Protein AF-A0A4P7GXQ8-F1 (afdb_monomer_lite)

Secondary structure (DSSP, 8-state):
----GGG----TTS--PPTT-EEEE--GGG--TTS----HHHHHHHTSS-TT--SSSSHHHHHHHHHHHTTPPEEEETT-----------SS-GGGHHHHHHHHHHHHHHHSS-SSHHHHHHHHHTTSEEEETTTTEEEEPPP---

Structure (mmCIF, N/CA/C/O backbone):
data_AF-A0A4P7GXQ8-F1
#
_entry.id   AF-A0A4P7GXQ8-F1
#
loop_
_atom_site.group_PDB
_atom_site.id
_atom_site.type_symbol
_atom_site.label_atom_id
_atom_site.label_alt_id
_atom_site.label_comp_id
_atom_site.label_asym_id
_atom_site.label_entity_id
_atom_site.label_seq_id
_atom_site.pdbx_PDB_ins_code
_atom_site.Cartn_x
_atom_site.Cartn_y
_atom_site.Cartn_z
_atom_site.occupancy
_atom_site.B_iso_or_equiv
_atom_site.auth_seq_id
_atom_site.auth_comp_id
_atom_site.auth_asym_id
_atom_site.auth_atom_id
_atom_site.pdbx_PDB_model_num
ATOM 1 N N . MET A 1 1 ? 27.939 15.862 -20.850 1.00 43.22 1 MET A N 1
ATOM 2 C CA . MET A 1 1 ? 27.017 14.959 -20.129 1.00 43.22 1 MET A CA 1
ATOM 3 C C . MET A 1 1 ? 26.484 15.745 -18.936 1.00 43.22 1 MET A C 1
ATOM 5 O O . MET A 1 1 ? 27.225 15.975 -17.991 1.00 43.22 1 MET A O 1
ATOM 9 N N . GLY A 1 2 ? 25.319 16.375 -19.103 1.00 40.88 2 GLY A N 1
ATOM 10 C CA . GLY A 1 2 ? 24.868 17.509 -18.287 1.00 40.88 2 GLY A CA 1
ATOM 11 C C . GLY A 1 2 ? 24.194 17.108 -16.974 1.00 40.88 2 GLY A C 1
ATOM 12 O O . GLY A 1 2 ? 23.427 16.156 -16.918 1.00 40.88 2 GLY A O 1
ATOM 13 N N . SER A 1 3 ? 24.508 17.877 -15.936 1.00 51.41 3 SER A N 1
ATOM 14 C CA . SER A 1 3 ? 24.046 17.818 -14.548 1.00 51.41 3 SER A CA 1
ATOM 15 C C . SER A 1 3 ? 22.512 17.895 -14.374 1.00 51.41 3 SER A C 1
ATOM 17 O O . SER A 1 3 ? 21.994 18.961 -14.053 1.00 51.41 3 SER A O 1
ATOM 19 N N . SER A 1 4 ? 21.786 16.778 -14.497 1.00 47.41 4 SER A N 1
ATOM 20 C CA . SER A 1 4 ? 20.421 16.629 -13.937 1.00 47.41 4 SER A CA 1
ATOM 21 C C . SER A 1 4 ? 20.395 15.951 -12.556 1.00 47.41 4 SER A C 1
ATOM 23 O O . SER A 1 4 ? 19.379 15.980 -11.873 1.00 47.41 4 SER A O 1
ATOM 25 N N . TYR A 1 5 ? 21.526 15.416 -12.081 1.00 53.59 5 TYR A N 1
ATOM 26 C CA . TYR A 1 5 ? 21.635 14.722 -10.785 1.00 53.59 5 TYR A CA 1
ATOM 27 C C . TYR A 1 5 ? 21.514 15.627 -9.544 1.00 53.59 5 TYR A C 1
ATOM 29 O O . TYR A 1 5 ? 21.537 15.126 -8.425 1.00 53.59 5 TYR A O 1
ATOM 37 N N . ARG A 1 6 ? 21.398 16.954 -9.697 1.00 59.59 6 ARG A N 1
ATOM 38 C CA . ARG A 1 6 ? 21.482 17.902 -8.569 1.00 59.59 6 ARG A CA 1
ATOM 39 C C . ARG A 1 6 ? 20.256 17.952 -7.649 1.00 59.59 6 ARG A C 1
ATOM 41 O O . ARG A 1 6 ? 20.338 18.612 -6.620 1.00 59.59 6 ARG A O 1
ATOM 48 N N . HIS A 1 7 ? 19.162 17.265 -7.979 1.00 70.12 7 HIS A N 1
ATOM 49 C CA . HIS A 1 7 ? 17.905 17.358 -7.225 1.00 70.12 7 HIS A CA 1
ATOM 50 C C . HIS A 1 7 ? 17.177 16.009 -7.081 1.00 70.12 7 HIS A C 1
ATOM 52 O O . HIS A 1 7 ? 15.951 15.966 -7.148 1.00 70.12 7 HIS A O 1
ATOM 58 N N . ARG A 1 8 ? 17.909 14.894 -6.937 1.00 82.12 8 ARG A N 1
ATOM 59 C CA . ARG A 1 8 ? 17.306 13.603 -6.552 1.00 82.12 8 ARG A CA 1
ATOM 60 C C . ARG A 1 8 ? 17.313 13.493 -5.027 1.00 82.12 8 ARG A C 1
ATOM 62 O O . ARG A 1 8 ? 18.379 13.586 -4.427 1.00 82.12 8 ARG A O 1
ATOM 69 N N . ASP A 1 9 ? 16.141 13.280 -4.443 1.00 83.81 9 ASP A N 1
ATOM 70 C CA . ASP A 1 9 ? 15.950 12.952 -3.026 1.00 83.81 9 ASP A CA 1
ATOM 71 C C . ASP A 1 9 ? 15.018 11.729 -2.947 1.00 83.81 9 ASP A C 1
ATOM 73 O O . ASP A 1 9 ? 13.796 11.877 -2.851 1.00 83.81 9 ASP A O 1
ATOM 77 N N . PRO A 1 10 ? 15.549 10.511 -3.183 1.00 84.12 10 PRO A N 1
ATOM 78 C CA . PRO A 1 10 ? 14.733 9.307 -3.225 1.00 84.12 10 PRO A CA 1
ATOM 79 C C . PRO A 1 10 ? 14.134 9.016 -1.848 1.00 84.12 10 PRO A C 1
ATOM 81 O O . PRO A 1 10 ? 14.775 9.200 -0.816 1.00 84.12 10 PRO A O 1
ATOM 84 N N . HIS A 1 11 ? 12.904 8.501 -1.833 1.00 80.56 11 HIS A N 1
ATOM 85 C CA . HIS A 1 11 ? 12.235 8.156 -0.584 1.00 80.56 11 HIS A CA 1
ATOM 86 C C . HIS A 1 11 ? 13.067 7.121 0.204 1.00 80.56 11 HIS A C 1
ATOM 88 O O . HIS A 1 11 ? 13.345 6.048 -0.335 1.00 80.56 11 HIS A O 1
ATOM 94 N N . PRO A 1 12 ? 13.404 7.361 1.487 1.00 84.06 12 PRO A N 1
ATOM 95 C CA . PRO A 1 12 ? 14.390 6.556 2.220 1.00 84.06 12 PRO A CA 1
ATOM 96 C C . PRO A 1 12 ? 13.977 5.090 2.406 1.00 84.06 12 PRO A C 1
ATOM 98 O O . PRO A 1 12 ? 14.823 4.209 2.507 1.00 84.06 12 PRO A O 1
ATOM 101 N N . ALA A 1 13 ? 12.671 4.809 2.422 1.00 83.31 13 ALA A N 1
ATOM 102 C CA . ALA A 1 13 ? 12.143 3.445 2.495 1.00 83.31 13 ALA A CA 1
ATOM 103 C C . ALA A 1 13 ? 12.078 2.705 1.139 1.00 83.31 13 ALA A C 1
ATOM 105 O O . ALA A 1 13 ? 11.520 1.611 1.081 1.00 83.31 13 ALA A O 1
ATOM 106 N N . ARG A 1 14 ? 12.559 3.296 0.033 1.00 86.81 14 ARG A N 1
ATOM 107 C CA . ARG A 1 14 ? 12.451 2.724 -1.320 1.00 86.81 14 ARG A CA 1
ATOM 108 C C . ARG A 1 14 ? 13.830 2.439 -1.917 1.00 86.81 14 ARG A C 1
ATOM 110 O O . ARG A 1 14 ? 14.732 3.259 -1.764 1.00 86.81 14 ARG A O 1
ATOM 117 N N . PRO A 1 15 ? 14.008 1.309 -2.625 1.00 90.62 15 PRO A N 1
ATOM 118 C CA . PRO A 1 15 ? 15.229 1.069 -3.380 1.00 90.62 15 PRO A CA 1
ATOM 119 C C . PRO A 1 15 ? 15.462 2.153 -4.440 1.00 90.62 15 PRO A C 1
ATOM 121 O O . PRO A 1 15 ? 14.577 2.426 -5.248 1.00 90.62 15 PRO A O 1
ATOM 124 N N . ASP A 1 16 ? 16.679 2.699 -4.474 1.00 91.81 16 ASP A N 1
ATOM 125 C CA . ASP A 1 16 ? 17.184 3.561 -5.551 1.00 91.81 16 ASP A CA 1
ATOM 126 C C . ASP A 1 16 ? 18.308 2.840 -6.325 1.00 91.81 16 ASP A C 1
ATOM 128 O O . ASP A 1 16 ? 19.495 3.078 -6.078 1.00 91.81 16 ASP A O 1
ATOM 132 N N . PRO A 1 17 ? 17.978 1.862 -7.192 1.00 93.25 17 PRO A N 1
ATOM 133 C CA . PRO A 1 17 ? 18.990 1.107 -7.915 1.00 93.25 17 PRO A CA 1
ATOM 134 C C . PRO A 1 17 ? 19.718 1.973 -8.962 1.00 93.25 17 PRO A C 1
ATOM 136 O O . PRO A 1 17 ? 19.116 2.871 -9.556 1.00 93.25 17 PRO A O 1
ATOM 139 N N . PRO A 1 18 ? 20.999 1.682 -9.268 1.00 93.50 18 PRO A N 1
ATOM 140 C CA . PRO A 1 18 ? 21.747 2.403 -10.295 1.00 93.50 18 PRO A CA 1
ATOM 141 C C . PRO A 1 18 ? 21.048 2.405 -11.658 1.00 93.50 18 PRO A C 1
ATOM 143 O O . PRO A 1 18 ? 20.409 1.422 -12.046 1.00 93.50 18 PRO A O 1
ATOM 146 N N . ALA A 1 19 ? 21.226 3.485 -12.420 1.00 94.62 19 ALA A N 1
ATOM 147 C CA . ALA A 1 19 ? 20.649 3.630 -13.753 1.00 94.62 19 ALA A CA 1
ATOM 148 C C . ALA A 1 19 ? 20.928 2.412 -14.655 1.00 94.62 19 ALA A C 1
ATOM 150 O O . ALA A 1 19 ? 22.063 1.946 -14.756 1.00 94.62 19 ALA A O 1
ATOM 151 N N . GLY A 1 20 ? 19.882 1.902 -15.313 1.00 95.69 20 GLY A N 1
ATOM 152 C CA . GLY A 1 20 ? 19.969 0.737 -16.203 1.0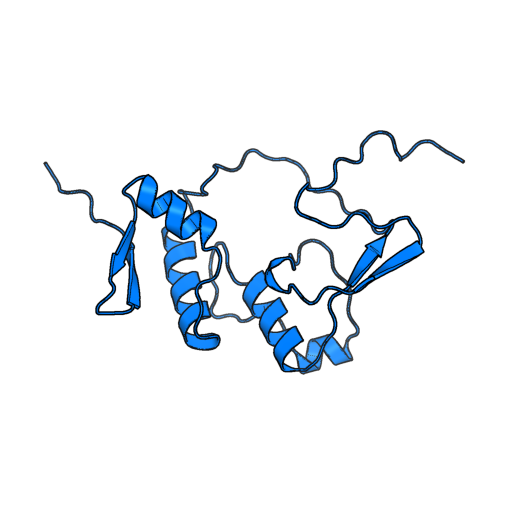0 95.69 20 GLY A CA 1
ATOM 153 C C . GLY A 1 20 ? 19.935 -0.624 -15.498 1.00 95.69 20 GLY A C 1
ATOM 154 O O . GLY A 1 20 ? 19.999 -1.654 -16.169 1.00 95.69 20 GLY A O 1
ATOM 155 N N . THR A 1 21 ? 19.805 -0.655 -14.168 1.00 96.50 21 THR A N 1
ATOM 156 C CA . THR A 1 21 ? 19.666 -1.897 -13.394 1.00 96.50 21 THR A CA 1
ATOM 157 C C . THR A 1 21 ? 18.225 -2.124 -12.934 1.00 96.50 21 THR A C 1
ATOM 159 O O . THR A 1 21 ? 17.407 -1.203 -12.913 1.00 96.50 21 THR A O 1
ATOM 162 N N . HIS A 1 22 ? 17.911 -3.372 -12.580 1.00 95.62 22 HIS A N 1
ATOM 163 C CA . HIS A 1 22 ? 16.627 -3.746 -11.995 1.00 95.62 22 HIS A CA 1
ATOM 164 C C . HIS A 1 22 ? 16.852 -4.556 -10.723 1.00 95.62 22 HIS A C 1
ATOM 166 O O . HIS A 1 22 ? 17.726 -5.422 -10.696 1.00 95.62 22 HIS A O 1
ATOM 172 N N . VAL A 1 23 ? 16.034 -4.305 -9.704 1.00 96.06 23 VAL A N 1
ATOM 173 C CA . VAL A 1 23 ? 16.033 -5.073 -8.454 1.00 96.06 23 VAL A CA 1
ATOM 174 C C . VAL A 1 23 ? 14.658 -5.695 -8.265 1.00 96.06 23 VAL A C 1
ATOM 176 O O . VAL A 1 23 ? 13.655 -4.980 -8.221 1.00 96.06 23 VAL A O 1
ATOM 179 N N . ASP A 1 24 ? 14.613 -7.023 -8.177 1.00 95.44 24 ASP A N 1
ATOM 180 C CA . ASP A 1 24 ? 13.390 -7.760 -7.863 1.00 95.44 24 ASP A CA 1
ATOM 181 C C . ASP A 1 24 ? 12.957 -7.464 -6.418 1.00 95.44 24 ASP A C 1
ATOM 183 O O . ASP A 1 24 ? 13.782 -7.395 -5.508 1.00 95.44 24 ASP A O 1
ATOM 187 N N . SER A 1 25 ? 11.651 -7.304 -6.208 1.00 94.56 25 SER A N 1
ATOM 188 C CA . SER A 1 25 ? 11.043 -7.161 -4.886 1.00 94.56 25 SER A CA 1
ATOM 189 C C . SER A 1 25 ? 9.946 -8.200 -4.706 1.00 94.56 25 SER A C 1
ATOM 191 O O . SER A 1 25 ? 9.123 -8.418 -5.597 1.00 94.56 25 SER A O 1
ATOM 193 N N . SER A 1 26 ? 9.916 -8.819 -3.532 1.00 91.88 26 SER A N 1
ATOM 194 C CA . SER A 1 26 ? 8.773 -9.602 -3.055 1.00 91.88 26 SER A CA 1
ATOM 195 C C . SER A 1 26 ? 7.843 -8.787 -2.157 1.00 91.88 26 SER A C 1
ATOM 197 O O . SER A 1 26 ? 6.791 -9.285 -1.766 1.00 91.88 26 SER A O 1
ATOM 199 N N . ASP A 1 27 ? 8.230 -7.559 -1.810 1.00 93.50 27 ASP A N 1
ATOM 200 C CA . ASP A 1 27 ? 7.447 -6.681 -0.953 1.00 93.50 27 ASP A CA 1
ATOM 201 C C . ASP A 1 27 ? 6.504 -5.821 -1.800 1.00 93.50 27 ASP A C 1
ATOM 203 O O . ASP A 1 27 ? 6.874 -4.765 -2.323 1.00 93.50 27 ASP A O 1
ATOM 207 N N . PHE A 1 28 ? 5.282 -6.323 -1.969 1.00 94.31 28 PHE A N 1
ATOM 208 C CA . PHE A 1 28 ? 4.216 -5.644 -2.701 1.00 94.31 28 PHE A CA 1
ATOM 209 C C . PHE A 1 28 ? 3.585 -4.492 -1.908 1.00 94.31 28 PHE A C 1
ATOM 211 O O . PHE A 1 28 ? 2.897 -3.673 -2.516 1.00 94.31 28 PHE A O 1
ATOM 218 N N . ASP A 1 29 ? 3.853 -4.365 -0.601 1.00 92.12 29 ASP A N 1
ATOM 219 C CA . ASP A 1 29 ? 3.392 -3.210 0.182 1.00 92.12 29 ASP A CA 1
ATOM 220 C C . ASP A 1 29 ? 4.120 -1.923 -0.227 1.00 92.12 29 ASP A C 1
ATOM 222 O O . ASP A 1 29 ? 3.616 -0.817 -0.020 1.00 92.12 29 ASP A O 1
ATOM 226 N N . LEU A 1 30 ? 5.279 -2.057 -0.879 1.00 91.12 30 LEU A N 1
ATOM 227 C CA . LEU A 1 30 ? 6.039 -0.936 -1.418 1.00 91.12 30 LEU A CA 1
ATOM 228 C C . LEU A 1 30 ? 5.586 -0.499 -2.821 1.00 91.12 30 LEU A C 1
ATOM 230 O O . LEU A 1 30 ? 6.175 0.416 -3.389 1.00 91.12 30 LEU A O 1
ATOM 234 N N . PHE A 1 31 ? 4.566 -1.098 -3.432 1.00 93.75 31 PHE A N 1
ATOM 235 C CA . PHE A 1 31 ? 4.066 -0.594 -4.714 1.00 93.75 31 PHE A CA 1
ATOM 236 C C . PHE A 1 31 ? 3.197 0.655 -4.511 1.00 93.75 31 PHE A C 1
ATOM 238 O O . PHE A 1 31 ? 2.204 0.589 -3.792 1.00 93.75 31 PHE A O 1
ATOM 245 N N . TRP A 1 32 ? 3.539 1.756 -5.194 1.00 89.25 32 TRP A N 1
ATOM 246 C CA . TRP A 1 32 ? 2.717 2.970 -5.323 1.00 89.25 32 TRP A CA 1
ATOM 247 C C . TRP A 1 32 ? 2.551 3.308 -6.807 1.00 89.25 32 TRP A C 1
ATOM 249 O O . TRP A 1 32 ? 3.533 3.321 -7.552 1.00 89.25 32 TRP A O 1
ATOM 259 N N . SER A 1 33 ? 1.323 3.571 -7.246 1.00 89.25 33 SER A N 1
ATOM 260 C CA . SER A 1 33 ? 0.945 3.628 -8.666 1.00 89.25 33 SER A CA 1
ATOM 261 C C . SER A 1 33 ? 1.294 4.935 -9.372 1.00 89.25 33 SER A C 1
ATOM 263 O O . SER A 1 33 ? 1.024 5.094 -10.561 1.00 89.25 33 SER A O 1
ATOM 265 N N . LEU A 1 34 ? 1.930 5.863 -8.663 1.00 86.75 34 LEU A N 1
ATOM 266 C CA . LEU A 1 34 ? 2.240 7.195 -9.162 1.00 86.75 34 LEU A CA 1
ATOM 267 C C . LEU A 1 34 ? 3.099 7.191 -10.443 1.00 86.75 34 LEU A C 1
ATOM 269 O O . LEU A 1 34 ? 2.919 8.037 -11.315 1.00 86.75 34 LEU A O 1
ATOM 273 N N . SER A 1 35 ? 4.008 6.220 -10.579 1.00 90.19 35 SER A N 1
ATOM 274 C CA . SER A 1 35 ? 4.730 5.943 -11.824 1.00 90.19 35 SER A CA 1
ATOM 275 C C . SER A 1 35 ? 5.114 4.466 -11.888 1.00 90.19 35 SER A C 1
ATOM 277 O O . SER A 1 35 ? 5.929 3.987 -11.101 1.00 90.19 35 SER A O 1
ATOM 279 N N . PHE A 1 36 ? 4.510 3.722 -12.815 1.00 95.25 36 PHE A N 1
ATOM 280 C CA . PHE A 1 36 ? 4.792 2.304 -13.031 1.00 95.25 36 PHE A CA 1
ATOM 281 C C . PHE A 1 36 ? 4.531 1.904 -14.485 1.00 95.25 36 PHE A C 1
ATOM 283 O O . PHE A 1 36 ? 3.817 2.584 -15.222 1.00 95.25 36 PHE A O 1
ATOM 290 N N . ALA A 1 37 ? 5.098 0.771 -14.896 1.00 95.50 37 ALA A N 1
ATOM 291 C CA . ALA A 1 37 ? 4.901 0.213 -16.226 1.00 95.50 37 ALA A CA 1
ATOM 292 C C . ALA A 1 37 ? 4.631 -1.292 -16.156 1.00 95.50 37 ALA A C 1
ATOM 294 O O . ALA A 1 37 ? 5.210 -2.019 -15.349 1.00 95.50 37 ALA A O 1
ATOM 295 N N . LEU A 1 38 ? 3.759 -1.765 -17.043 1.00 97.12 38 LEU A N 1
ATOM 296 C CA . LEU A 1 38 ? 3.450 -3.175 -17.245 1.00 97.12 38 LEU A CA 1
ATOM 297 C C . LEU A 1 38 ? 2.957 -3.409 -18.673 1.00 97.12 38 LEU A C 1
ATOM 299 O O . LEU A 1 38 ? 2.585 -2.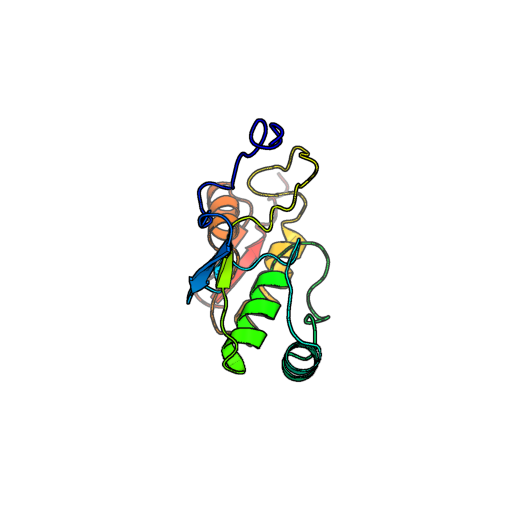476 -19.382 1.00 97.12 38 LEU A O 1
ATOM 303 N N . THR A 1 39 ? 2.928 -4.670 -19.098 1.00 97.81 39 THR A N 1
ATOM 304 C CA . THR A 1 39 ? 2.352 -5.026 -20.397 1.00 97.81 39 THR A CA 1
ATOM 305 C C . THR A 1 39 ? 0.825 -4.933 -20.355 1.00 97.81 39 THR A C 1
ATOM 307 O O . THR A 1 39 ? 0.193 -5.154 -19.317 1.00 97.81 39 THR A O 1
ATOM 310 N N . ALA A 1 40 ? 0.212 -4.687 -21.516 1.00 98.19 40 ALA A N 1
ATOM 311 C CA . ALA A 1 40 ? -1.244 -4.704 -21.655 1.00 98.19 40 ALA A CA 1
ATOM 312 C C . ALA A 1 40 ? -1.857 -6.067 -21.278 1.00 98.19 40 ALA A C 1
ATOM 314 O O . ALA A 1 40 ? -2.992 -6.132 -20.810 1.00 98.19 40 ALA A O 1
ATOM 315 N N . ASP A 1 41 ? -1.116 -7.162 -21.473 1.00 98.25 41 ASP A N 1
ATOM 316 C CA . ASP A 1 41 ? -1.554 -8.495 -21.058 1.00 98.25 41 ASP A CA 1
ATOM 317 C C . ASP A 1 41 ? -1.590 -8.649 -19.537 1.00 98.25 41 ASP A C 1
ATOM 319 O O . ASP A 1 41 ? -2.618 -9.044 -18.987 1.00 98.25 41 ASP A O 1
ATOM 323 N N . THR A 1 42 ? -0.524 -8.235 -18.846 1.00 98.12 42 THR A N 1
ATOM 324 C CA . THR A 1 42 ? -0.492 -8.231 -17.380 1.00 98.12 42 THR A CA 1
ATOM 325 C C . THR A 1 42 ? -1.610 -7.355 -16.816 1.00 98.12 42 THR A C 1
ATOM 327 O O . THR A 1 42 ? -2.313 -7.791 -15.909 1.00 98.12 42 THR A O 1
ATOM 330 N N . TRP A 1 43 ? -1.856 -6.169 -17.389 1.00 98.25 43 TRP A N 1
ATOM 331 C CA . TRP A 1 43 ? -2.969 -5.305 -16.973 1.00 98.25 43 TRP A CA 1
ATOM 332 C C . TRP A 1 43 ? -4.330 -6.006 -17.079 1.00 98.25 43 TRP A C 1
ATOM 334 O O . TRP A 1 43 ? -5.111 -5.996 -16.123 1.00 98.25 43 TRP A O 1
ATOM 344 N N . ARG A 1 44 ? -4.606 -6.661 -18.217 1.00 98.31 44 ARG A N 1
ATOM 345 C CA . ARG A 1 44 ? -5.852 -7.415 -18.432 1.00 98.31 44 ARG A CA 1
ATOM 346 C C . ARG A 1 44 ? -6.001 -8.573 -17.446 1.00 98.31 44 ARG A C 1
ATOM 348 O O . ARG A 1 44 ? -7.096 -8.776 -16.934 1.00 98.31 44 ARG A O 1
ATOM 355 N N . ARG A 1 45 ? -4.916 -9.294 -17.147 1.00 98.31 45 ARG A N 1
ATOM 356 C CA . ARG A 1 45 ? -4.917 -10.405 -16.178 1.00 98.31 45 ARG A CA 1
ATOM 357 C C . ARG A 1 45 ? -5.126 -9.936 -14.737 1.00 98.31 45 ARG A C 1
ATOM 359 O O . ARG A 1 45 ? -5.803 -10.624 -13.982 1.00 98.31 45 ARG A O 1
ATOM 366 N N . ILE A 1 46 ? -4.584 -8.774 -14.364 1.00 98.25 46 ILE A N 1
ATOM 367 C CA . ILE A 1 46 ? -4.853 -8.145 -13.059 1.00 98.25 46 ILE A CA 1
ATOM 368 C C . ILE A 1 46 ? -6.312 -7.669 -12.994 1.00 98.25 46 ILE A C 1
ATOM 370 O O . ILE A 1 46 ? -6.957 -7.749 -11.949 1.00 98.25 46 ILE A O 1
ATOM 374 N N . GLY A 1 47 ? -6.849 -7.156 -14.102 1.00 98.00 47 GLY A N 1
ATOM 375 C CA . GLY A 1 47 ? -8.187 -6.572 -14.152 1.00 98.00 47 GLY A CA 1
ATOM 376 C C . GLY A 1 47 ? -8.250 -5.198 -13.480 1.00 98.00 47 GLY A C 1
ATOM 377 O O . GLY A 1 47 ? -9.195 -4.930 -12.739 1.00 98.00 47 GLY A O 1
ATOM 378 N N . GLY A 1 48 ? -7.217 -4.369 -13.675 1.00 97.44 48 GLY A N 1
ATOM 379 C CA . GLY A 1 48 ? -7.151 -2.972 -13.215 1.00 97.44 48 GLY A CA 1
ATOM 380 C C . GLY A 1 48 ? -7.200 -2.768 -11.695 1.00 97.44 48 GLY A C 1
ATOM 381 O O . GLY A 1 48 ? -6.998 -3.703 -10.920 1.00 97.44 48 GLY A O 1
ATOM 382 N N . PHE A 1 49 ? -7.482 -1.542 -11.254 1.00 98.00 49 PHE A N 1
ATOM 383 C CA . PHE A 1 49 ? -7.703 -1.217 -9.838 1.00 98.00 49 PHE A CA 1
ATOM 384 C C . PHE A 1 49 ? -9.077 -1.696 -9.357 1.00 98.00 49 PHE A C 1
ATOM 386 O O . PHE A 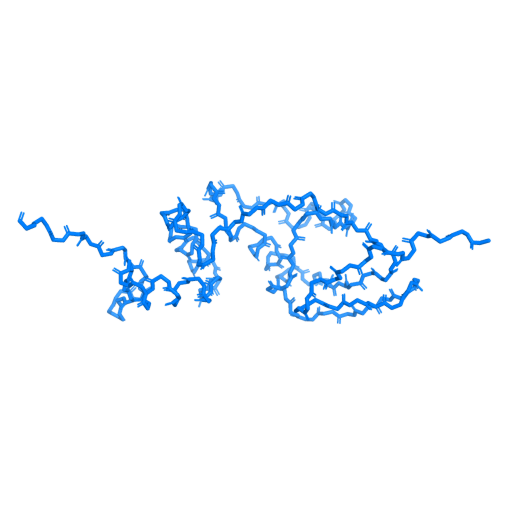1 49 ? -10.037 -1.777 -10.127 1.00 98.00 49 PHE A O 1
ATOM 393 N N . CYS A 1 50 ? -9.191 -2.032 -8.071 1.00 97.88 50 CYS A N 1
ATOM 394 C CA . CYS A 1 50 ? -10.480 -2.389 -7.490 1.00 97.88 50 CYS A CA 1
ATOM 395 C C . CYS A 1 50 ? -11.331 -1.133 -7.253 1.00 97.88 50 CYS A C 1
ATOM 397 O O . CYS A 1 50 ? -10.977 -0.263 -6.469 1.00 97.88 50 CYS A O 1
ATOM 399 N N . THR A 1 51 ? -12.515 -1.072 -7.860 1.00 97.31 51 THR A N 1
ATOM 400 C CA . THR A 1 51 ? -13.429 0.085 -7.773 1.00 97.31 51 THR A CA 1
ATOM 401 C C . THR A 1 51 ? -14.191 0.199 -6.445 1.00 97.31 51 THR A C 1
ATOM 403 O O . THR A 1 51 ? -15.051 1.065 -6.288 1.00 97.31 51 THR A O 1
ATOM 406 N N . ARG A 1 52 ? -13.919 -0.696 -5.484 1.00 97.81 52 ARG A N 1
ATOM 407 C CA . ARG A 1 52 ? -14.507 -0.648 -4.134 1.00 97.81 52 ARG A CA 1
ATOM 408 C C . ARG A 1 52 ? -13.794 0.342 -3.215 1.00 97.81 52 ARG A C 1
ATOM 410 O O . ARG A 1 5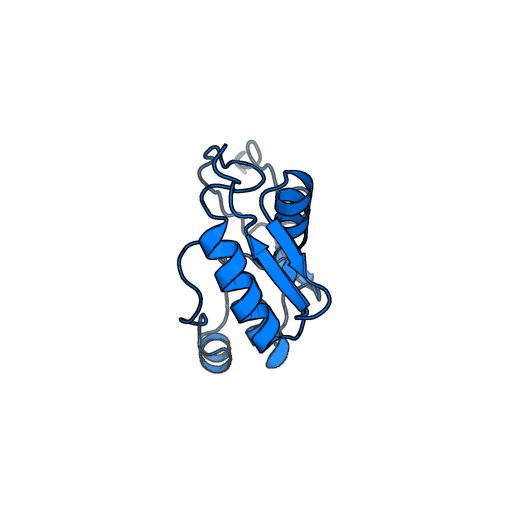2 ? -14.392 0.734 -2.219 1.00 97.81 52 ARG A O 1
ATOM 417 N N . TYR A 1 53 ? -12.557 0.706 -3.539 1.00 98.00 53 TYR A N 1
ATOM 418 C CA . TYR A 1 53 ? -11.805 1.735 -2.832 1.00 98.00 53 TYR A CA 1
ATOM 419 C C . TYR A 1 53 ? -12.305 3.102 -3.286 1.00 98.00 53 TYR A C 1
ATOM 421 O O . TYR A 1 53 ? -12.536 3.324 -4.477 1.00 98.00 53 TYR A O 1
ATOM 429 N N . ARG A 1 54 ? -12.537 3.995 -2.329 1.00 97.38 54 ARG A N 1
ATOM 430 C CA . ARG A 1 54 ? -13.009 5.360 -2.576 1.00 97.38 54 ARG A CA 1
ATOM 431 C C . ARG A 1 54 ? -12.231 6.320 -1.693 1.00 97.38 54 ARG A C 1
ATOM 433 O O . ARG A 1 54 ? -11.822 5.936 -0.602 1.00 97.38 54 ARG A O 1
ATOM 440 N N . GLY A 1 55 ? -12.069 7.551 -2.166 1.00 95.56 55 GLY A N 1
ATOM 441 C CA . GLY A 1 55 ? -11.273 8.540 -1.454 1.00 95.56 55 GLY A CA 1
ATOM 442 C C . GLY A 1 55 ? -9.811 8.110 -1.396 1.00 95.56 55 GLY A C 1
ATOM 443 O O . GLY A 1 55 ? -9.257 7.707 -2.417 1.00 95.56 55 GLY A O 1
ATOM 444 N N . TYR A 1 56 ? -9.209 8.195 -0.216 1.00 95.19 56 TYR A N 1
ATOM 445 C CA . TYR A 1 56 ? -7.769 8.037 -0.042 1.00 95.19 56 TYR A CA 1
ATOM 446 C C . TYR A 1 56 ? -7.365 6.696 0.601 1.00 95.19 56 TYR A C 1
ATOM 448 O O . TYR A 1 56 ? -7.881 6.306 1.652 1.00 95.19 56 TYR A O 1
ATOM 456 N N . GLY A 1 57 ? -6.388 6.018 -0.009 1.00 95.25 57 GLY A N 1
ATOM 457 C CA . GLY A 1 57 ? -5.604 4.942 0.599 1.00 95.25 57 GLY A CA 1
ATOM 458 C C . GLY A 1 57 ? -6.080 3.510 0.319 1.00 95.25 57 GLY A C 1
ATOM 459 O O . GLY A 1 57 ? -7.269 3.191 0.324 1.00 95.25 57 GLY A O 1
ATOM 460 N N . GLY A 1 58 ? -5.109 2.603 0.176 1.00 96.06 58 GLY A N 1
ATOM 461 C CA . GLY A 1 58 ? -5.291 1.148 0.095 1.00 96.06 58 GLY A CA 1
ATOM 462 C C . GLY A 1 58 ? -5.538 0.576 -1.307 1.00 96.06 58 GLY A C 1
ATOM 463 O O . GLY A 1 58 ? -5.363 -0.629 -1.500 1.00 96.06 58 GLY A O 1
ATOM 464 N N . GLU A 1 59 ? -5.899 1.401 -2.286 1.00 97.62 59 GLU A N 1
ATOM 465 C CA . GLU A 1 59 ? -6.150 1.009 -3.675 1.00 97.62 59 GLU A CA 1
ATOM 466 C C . GLU A 1 59 ? -4.888 0.508 -4.387 1.00 97.62 59 GLU A C 1
ATOM 468 O O . GLU A 1 59 ? -4.934 -0.505 -5.092 1.00 97.62 59 GLU A O 1
ATOM 473 N N . ASP A 1 60 ? -3.753 1.164 -4.144 1.00 97.06 60 ASP A N 1
ATOM 474 C CA . ASP A 1 60 ? -2.454 0.787 -4.701 1.00 97.06 60 ASP A CA 1
ATOM 475 C C . ASP A 1 60 ? -1.976 -0.550 -4.141 1.00 97.06 60 ASP A C 1
ATOM 477 O O . ASP A 1 60 ? -1.585 -1.448 -4.891 1.00 97.06 60 ASP A O 1
ATOM 481 N N . THR A 1 61 ? -2.081 -0.722 -2.821 1.00 96.88 61 THR A N 1
ATOM 482 C CA . THR A 1 61 ? -1.739 -1.981 -2.156 1.00 96.88 61 THR A CA 1
ATOM 483 C C . THR A 1 61 ? -2.634 -3.117 -2.660 1.00 96.88 61 THR A C 1
ATOM 485 O O . THR A 1 61 ? -2.142 -4.219 -2.898 1.00 96.88 61 THR A O 1
ATOM 488 N N . ASP A 1 62 ? -3.937 -2.880 -2.881 1.00 98.12 62 ASP A N 1
ATOM 489 C CA . ASP A 1 62 ? -4.825 -3.899 -3.464 1.00 98.12 62 ASP A CA 1
ATOM 490 C C . ASP A 1 62 ? -4.390 -4.280 -4.876 1.00 98.12 62 ASP A C 1
ATOM 492 O O . ASP A 1 62 ? -4.316 -5.466 -5.194 1.00 98.12 62 ASP A O 1
ATOM 496 N N . PHE A 1 63 ? -4.066 -3.295 -5.717 1.00 98.44 63 PHE A N 1
ATOM 497 C CA . PHE A 1 63 ? -3.569 -3.548 -7.066 1.00 98.44 63 PHE A CA 1
ATOM 498 C C . PHE A 1 63 ? -2.294 -4.400 -7.050 1.00 98.44 63 PHE A C 1
ATOM 500 O O . PHE A 1 63 ? -2.194 -5.378 -7.798 1.00 98.44 63 PHE A O 1
ATOM 507 N N . ALA A 1 64 ? -1.359 -4.088 -6.153 1.00 97.56 64 ALA A N 1
ATOM 508 C CA . ALA A 1 64 ? -0.130 -4.847 -5.962 1.00 97.56 64 ALA A CA 1
ATOM 509 C C . ALA A 1 64 ? -0.412 -6.300 -5.545 1.00 97.56 64 ALA A C 1
ATOM 511 O O . ALA A 1 64 ? 0.148 -7.236 -6.115 1.00 97.56 64 ALA A O 1
ATOM 512 N N . TYR A 1 65 ? -1.350 -6.507 -4.620 1.00 97.75 65 TYR A N 1
ATOM 513 C CA . TYR A 1 65 ? -1.753 -7.838 -4.166 1.00 97.75 65 TYR A CA 1
ATOM 514 C C . TYR A 1 65 ? -2.477 -8.640 -5.252 1.00 97.75 65 TYR A C 1
ATOM 516 O O . TYR A 1 65 ? -2.225 -9.835 -5.413 1.00 97.75 65 TYR A O 1
ATOM 524 N N . LYS A 1 66 ? -3.313 -7.990 -6.071 1.00 98.25 66 LYS A N 1
ATOM 525 C CA . LYS A 1 66 ? -3.892 -8.617 -7.270 1.00 98.25 66 LYS A CA 1
ATOM 526 C C . LYS A 1 66 ? -2.804 -9.054 -8.252 1.00 98.25 66 LYS A C 1
ATOM 528 O O . LYS A 1 66 ? -2.904 -10.140 -8.818 1.00 98.25 66 LYS A O 1
ATOM 533 N N . ALA A 1 67 ? -1.770 -8.234 -8.447 1.00 97.94 67 ALA A N 1
ATOM 534 C CA . ALA A 1 67 ? -0.632 -8.577 -9.295 1.00 97.94 67 ALA A CA 1
ATOM 535 C C . ALA A 1 67 ? 0.144 -9.784 -8.739 1.00 97.94 67 ALA A C 1
ATOM 537 O O . ALA A 1 67 ? 0.410 -10.733 -9.480 1.00 97.94 67 ALA A O 1
ATOM 538 N N . ALA A 1 68 ? 0.427 -9.797 -7.436 1.00 97.06 68 ALA A N 1
ATOM 539 C CA . ALA A 1 68 ? 1.073 -10.921 -6.762 1.00 97.06 68 ALA A CA 1
ATOM 540 C C . ALA A 1 68 ? 0.260 -12.221 -6.898 1.00 97.06 68 ALA A C 1
ATOM 542 O O . ALA A 1 68 ? 0.814 -13.267 -7.234 1.00 97.06 68 ALA A O 1
ATOM 543 N N . ALA A 1 69 ? -1.065 -12.152 -6.727 1.00 97.25 69 ALA A N 1
ATOM 544 C CA . ALA A 1 69 ? -1.963 -13.306 -6.797 1.00 97.25 69 ALA A CA 1
ATOM 545 C C . ALA A 1 69 ? -1.984 -14.001 -8.173 1.00 97.25 69 ALA A C 1
ATOM 547 O O . ALA A 1 69 ? -2.270 -15.194 -8.250 1.00 97.25 69 ALA A O 1
ATOM 548 N N . ILE A 1 70 ? -1.659 -13.286 -9.257 1.00 97.31 70 ILE A N 1
ATOM 549 C CA . ILE A 1 70 ? -1.531 -13.870 -10.606 1.00 97.31 70 ILE A CA 1
ATOM 550 C C . ILE A 1 70 ? -0.085 -14.247 -10.974 1.00 97.31 70 ILE A C 1
ATOM 552 O O . ILE A 1 70 ? 0.187 -14.582 -12.133 1.00 97.31 70 ILE A O 1
ATOM 556 N N . GLY A 1 71 ? 0.844 -14.158 -10.016 1.00 96.62 71 GLY A N 1
ATOM 557 C CA . GLY A 1 71 ? 2.263 -14.466 -10.190 1.00 96.62 71 GLY A CA 1
ATOM 558 C C . GLY A 1 71 ? 3.069 -13.382 -10.911 1.00 96.62 71 GLY A C 1
ATOM 559 O O . GLY A 1 71 ? 4.118 -13.688 -11.482 1.00 96.62 71 GLY A O 1
ATOM 560 N N . ALA A 1 72 ? 2.595 -12.131 -10.941 1.00 96.88 72 ALA A N 1
ATOM 561 C CA . ALA A 1 72 ? 3.395 -11.029 -11.471 1.00 96.88 72 ALA A CA 1
ATOM 562 C C . ALA A 1 72 ? 4.603 -10.750 -10.561 1.00 96.88 72 ALA A C 1
ATOM 564 O O . ALA A 1 72 ? 4.568 -11.009 -9.361 1.00 96.88 72 ALA A O 1
ATOM 565 N N . ARG A 1 73 ? 5.677 -10.202 -11.137 1.00 95.50 73 ARG A N 1
ATOM 566 C CA . ARG A 1 73 ? 6.881 -9.794 -10.400 1.00 95.50 73 ARG A CA 1
ATOM 567 C C . ARG A 1 73 ? 6.903 -8.282 -10.228 1.00 95.50 73 ARG A C 1
ATOM 569 O O . ARG A 1 73 ? 6.635 -7.564 -11.192 1.00 95.50 73 ARG A O 1
ATOM 576 N N . LEU A 1 74 ? 7.281 -7.817 -9.042 1.00 96.44 74 LEU A N 1
ATOM 577 C CA . LEU A 1 74 ? 7.568 -6.411 -8.779 1.00 96.44 74 LEU A CA 1
ATOM 578 C C . LEU A 1 74 ? 9.068 -6.157 -8.950 1.00 96.44 74 LEU A C 1
ATOM 580 O O . LEU A 1 74 ? 9.889 -6.934 -8.464 1.00 96.44 74 LEU A O 1
ATOM 584 N N . ARG A 1 75 ? 9.427 -5.077 -9.651 1.00 95.69 75 ARG A N 1
ATOM 585 C CA . ARG A 1 75 ? 10.821 -4.674 -9.866 1.00 95.69 75 ARG A CA 1
ATOM 586 C C . ARG A 1 75 ? 10.982 -3.169 -9.749 1.00 95.69 75 ARG A C 1
ATOM 588 O O . ARG A 1 75 ? 10.181 -2.427 -10.310 1.00 95.69 75 ARG A O 1
ATOM 595 N N . TRP A 1 76 ? 12.058 -2.747 -9.101 1.00 95.31 76 TRP A N 1
ATOM 596 C CA . TRP A 1 76 ? 12.529 -1.365 -9.097 1.00 95.31 76 TRP A CA 1
ATOM 597 C C . TRP A 1 76 ? 13.426 -1.144 -10.311 1.00 95.31 76 TRP A C 1
ATOM 599 O O . TRP A 1 76 ? 14.333 -1.944 -10.542 1.00 95.31 76 TRP A O 1
ATOM 609 N N . ALA A 1 77 ? 13.165 -0.096 -11.091 1.00 94.94 77 ALA A N 1
ATOM 610 C CA . ALA A 1 77 ? 13.934 0.244 -12.286 1.00 94.94 77 ALA A CA 1
ATOM 611 C C . ALA A 1 77 ? 14.827 1.459 -12.010 1.00 94.94 77 ALA A C 1
ATOM 613 O O . ALA A 1 77 ? 14.336 2.546 -11.713 1.00 94.94 77 ALA A O 1
ATOM 614 N N . GLY A 1 78 ? 16.141 1.274 -12.110 1.00 94.50 78 GLY A N 1
ATOM 615 C CA . GLY A 1 78 ? 17.104 2.333 -11.835 1.00 94.50 78 GLY A CA 1
ATOM 616 C C . GLY A 1 78 ? 17.179 3.353 -12.962 1.00 94.50 78 GLY A C 1
ATOM 617 O O . GLY A 1 78 ? 17.253 2.987 -14.139 1.00 94.50 78 GLY A O 1
ATOM 618 N N . GLY A 1 79 ? 17.209 4.638 -12.606 1.00 90.69 79 GLY A N 1
ATOM 619 C CA . GLY A 1 79 ? 17.232 5.754 -13.561 1.00 90.69 79 GLY A CA 1
ATOM 620 C C . GLY A 1 79 ? 15.884 6.051 -14.233 1.00 90.69 79 GLY A C 1
ATOM 621 O O . GLY A 1 79 ? 15.829 6.897 -15.121 1.00 90.69 79 GLY A O 1
ATOM 622 N N . ALA A 1 80 ? 14.804 5.381 -13.818 1.00 90.44 80 ALA A N 1
ATOM 623 C CA . ALA A 1 80 ? 13.431 5.689 -14.219 1.00 90.44 80 ALA A CA 1
ATOM 624 C C . ALA A 1 80 ? 12.802 6.706 -13.247 1.00 90.44 80 ALA A C 1
ATOM 626 O O . ALA A 1 80 ? 11.787 6.433 -12.607 1.00 90.44 80 ALA A O 1
ATOM 627 N N . ASP A 1 81 ? 13.453 7.860 -13.097 1.00 88.31 81 ASP A N 1
ATOM 628 C CA . ASP A 1 81 ? 13.061 8.875 -12.120 1.00 88.31 81 ASP A CA 1
ATOM 629 C C . ASP A 1 81 ? 11.699 9.498 -12.455 1.00 88.31 81 ASP A C 1
ATOM 631 O O . ASP A 1 81 ? 11.456 9.943 -13.579 1.00 88.31 81 ASP A O 1
ATOM 635 N N . ALA A 1 82 ? 10.831 9.581 -11.448 1.00 87.25 82 ALA A N 1
ATOM 636 C CA . ALA A 1 82 ? 9.582 10.328 -11.492 1.00 87.25 82 ALA A CA 1
ATOM 637 C C . ALA A 1 82 ? 9.552 11.317 -10.324 1.00 87.25 82 ALA A C 1
ATOM 639 O O . ALA A 1 82 ? 9.806 10.950 -9.177 1.00 87.25 82 ALA A O 1
ATOM 640 N N . TYR A 1 83 ? 9.250 12.578 -10.623 1.00 85.50 83 TYR A N 1
ATOM 641 C CA . TYR A 1 83 ? 9.191 13.642 -9.627 1.00 85.50 83 TYR A CA 1
ATOM 642 C C . TYR A 1 83 ? 7.746 13.881 -9.204 1.00 85.50 83 TYR A C 1
ATOM 644 O O . TYR A 1 83 ? 6.872 14.064 -10.051 1.00 85.50 83 TYR A O 1
ATOM 652 N N . HIS A 1 84 ? 7.510 13.954 -7.895 1.00 81.38 84 HIS A N 1
ATOM 653 C CA . HIS A 1 84 ? 6.268 14.497 -7.358 1.00 81.38 84 HIS A CA 1
ATOM 654 C C . HIS A 1 84 ? 6.446 15.943 -6.958 1.00 81.38 84 HIS A C 1
ATOM 656 O O . HIS A 1 84 ? 7.432 16.313 -6.322 1.00 81.38 84 HIS A O 1
ATOM 662 N N . GLN A 1 85 ? 5.448 16.755 -7.296 1.00 84.12 85 GLN A N 1
ATOM 663 C CA . GLN A 1 85 ? 5.343 18.083 -6.728 1.00 84.12 85 GLN A CA 1
ATOM 664 C C . GLN A 1 85 ? 5.088 17.939 -5.227 1.00 84.12 85 GLN A C 1
ATOM 666 O O . GLN A 1 85 ? 4.016 17.495 -4.804 1.00 84.12 85 GLN A O 1
ATOM 671 N N . HIS A 1 86 ? 6.090 18.306 -4.431 1.00 79.44 86 HIS A N 1
ATOM 672 C CA . HIS A 1 86 ? 5.965 18.312 -2.984 1.00 79.44 86 HIS A CA 1
ATOM 673 C C . HIS A 1 86 ? 4.821 19.237 -2.558 1.00 79.44 86 HIS A C 1
ATOM 675 O O . HIS A 1 86 ? 4.695 20.367 -3.035 1.00 79.44 86 HIS A O 1
ATOM 681 N N . HIS A 1 87 ? 4.005 18.744 -1.640 1.00 79.69 87 HIS A N 1
ATOM 682 C CA . HIS A 1 87 ? 3.009 19.504 -0.910 1.00 79.69 87 HIS A CA 1
ATOM 683 C C . HIS A 1 87 ? 2.962 18.950 0.521 1.00 79.69 87 HIS A C 1
ATOM 685 O O . HIS A 1 87 ? 3.191 17.751 0.703 1.00 79.69 87 HIS A O 1
ATOM 691 N N . PRO A 1 88 ? 2.708 19.789 1.539 1.00 80.00 88 PRO A N 1
ATOM 692 C CA . PRO A 1 88 ? 2.576 19.312 2.908 1.00 80.00 88 PRO A CA 1
ATOM 693 C C . PRO A 1 88 ? 1.376 18.372 3.013 1.00 80.00 88 PRO A C 1
ATOM 695 O O . PRO A 1 88 ? 0.273 18.738 2.611 1.00 80.00 88 PRO A O 1
ATOM 698 N N . VAL A 1 89 ? 1.597 17.187 3.571 1.00 79.38 89 VAL A N 1
ATOM 699 C CA . VAL A 1 89 ? 0.540 16.246 3.949 1.00 79.38 89 VAL A CA 1
ATOM 700 C C . VAL A 1 89 ? 0.709 15.975 5.444 1.00 79.38 89 VAL A C 1
ATOM 702 O O . VAL A 1 89 ? 1.840 15.711 5.866 1.00 79.38 89 VAL A O 1
ATOM 705 N N . PRO A 1 90 ? -0.349 16.087 6.264 1.00 81.25 90 PRO A N 1
ATOM 706 C CA . PRO A 1 90 ? -0.308 15.673 7.661 1.00 81.25 90 PRO A CA 1
ATOM 707 C C . PRO A 1 90 ? 0.134 14.213 7.793 1.00 81.25 90 PRO A C 1
ATOM 709 O O . PRO A 1 90 ? -0.275 13.358 7.008 1.00 81.25 90 PRO A O 1
ATOM 712 N N . ASP A 1 91 ? 0.953 13.923 8.802 1.00 83.75 91 ASP A N 1
ATOM 713 C CA . ASP A 1 91 ? 1.361 12.560 9.140 1.00 83.75 91 ASP A CA 1
ATOM 714 C C . ASP A 1 91 ? 0.996 12.270 10.609 1.00 83.75 91 ASP A C 1
ATOM 716 O O . ASP A 1 91 ? 1.610 12.850 11.511 1.00 83.75 91 ASP A O 1
ATOM 720 N N . PRO A 1 92 ? -0.034 11.441 10.877 1.00 88.19 92 PRO A N 1
ATOM 721 C CA . PRO A 1 92 ? -0.842 10.701 9.903 1.00 88.19 92 PRO A CA 1
ATOM 722 C C . PRO A 1 92 ? -1.878 11.592 9.170 1.00 88.19 92 PRO A C 1
ATOM 724 O O . PRO A 1 92 ? -2.260 12.643 9.694 1.00 88.19 92 PRO A O 1
ATOM 727 N N . PRO A 1 93 ? -2.393 11.163 7.998 1.00 92.50 93 PRO A N 1
ATOM 728 C CA . PRO A 1 93 ? -3.342 11.926 7.173 1.00 92.50 93 PRO A CA 1
ATOM 729 C C . PRO A 1 93 ? -4.760 11.904 7.768 1.00 92.50 93 PRO A C 1
ATOM 731 O O . PRO A 1 93 ? -5.657 11.191 7.305 1.00 92.50 93 PRO A O 1
ATOM 734 N N . ILE A 1 94 ? -4.956 12.640 8.861 1.00 93.56 94 ILE A N 1
ATOM 735 C CA . ILE A 1 94 ? -6.171 12.603 9.684 1.00 93.56 94 ILE A CA 1
ATOM 736 C C . ILE A 1 94 ? -7.434 13.027 8.927 1.00 93.56 94 ILE A C 1
ATOM 738 O O . ILE A 1 94 ? -8.513 12.489 9.173 1.00 93.56 94 ILE A O 1
ATOM 742 N N . GLU A 1 95 ? -7.306 13.927 7.956 1.00 94.00 95 GLU A N 1
ATOM 743 C CA . GLU A 1 95 ? -8.390 14.353 7.071 1.00 94.00 95 GLU A CA 1
ATOM 744 C C . GLU A 1 95 ? -8.976 13.195 6.247 1.00 94.00 95 GLU A C 1
ATOM 746 O O . GLU A 1 95 ? -10.130 13.255 5.821 1.00 94.00 95 GLU A O 1
ATOM 751 N N . HIS A 1 96 ? -8.207 12.118 6.072 1.00 95.56 96 HIS A N 1
ATOM 752 C CA . HIS A 1 96 ? -8.577 10.926 5.318 1.00 95.56 96 HIS A CA 1
ATOM 753 C C . HIS A 1 96 ? -8.949 9.733 6.208 1.00 95.56 96 HIS A C 1
ATOM 755 O O . HIS A 1 96 ? -9.154 8.630 5.699 1.00 95.56 96 HIS A O 1
ATOM 761 N N . LEU A 1 97 ? -9.084 9.920 7.527 1.00 96.12 97 LEU A N 1
ATOM 762 C CA . LEU A 1 97 ? -9.337 8.832 8.481 1.00 96.12 97 LEU A CA 1
ATOM 763 C C . LEU A 1 97 ? -10.528 7.947 8.087 1.00 96.12 97 LEU A C 1
ATOM 765 O O . LEU A 1 97 ? -10.429 6.719 8.125 1.00 96.12 97 LEU A O 1
ATOM 769 N N . THR A 1 98 ? -11.651 8.549 7.688 1.00 96.56 98 THR A N 1
ATOM 770 C CA . THR A 1 98 ? -12.867 7.805 7.314 1.00 96.56 98 THR A CA 1
ATOM 771 C C . THR A 1 98 ? -12.647 6.926 6.083 1.00 96.56 98 THR A C 1
ATOM 773 O O . THR A 1 98 ? -13.093 5.771 6.060 1.00 96.56 98 THR A O 1
ATOM 776 N N . ASP A 1 99 ? -11.939 7.450 5.080 1.00 97.50 99 ASP A N 1
ATOM 777 C CA . ASP A 1 99 ? -11.602 6.715 3.861 1.00 97.50 99 ASP A CA 1
ATOM 778 C C . ASP A 1 99 ? -10.642 5.572 4.190 1.00 97.50 99 ASP A C 1
ATOM 780 O O . ASP A 1 99 ? -10.919 4.421 3.849 1.00 97.50 99 ASP A O 1
ATOM 784 N N . ILE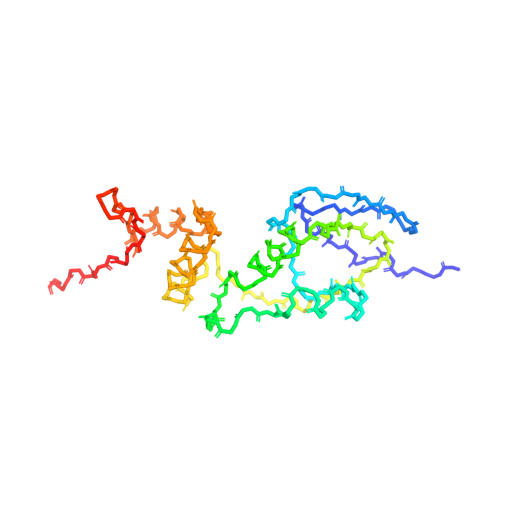 A 1 100 ? -9.586 5.851 4.961 1.00 97.50 100 ILE A N 1
ATOM 785 C CA . ILE A 1 100 ? -8.583 4.863 5.375 1.00 97.50 100 ILE A CA 1
ATOM 786 C C . ILE A 1 100 ? -9.228 3.717 6.157 1.00 97.50 100 ILE A C 1
ATOM 788 O O . ILE A 1 100 ? -8.978 2.557 5.837 1.00 97.50 100 ILE A O 1
ATOM 792 N N . LEU A 1 101 ? -10.102 3.993 7.131 1.00 97.56 101 LEU A N 1
ATOM 793 C CA . LEU A 1 101 ? -10.803 2.940 7.878 1.00 97.56 101 LEU A CA 1
ATOM 794 C C . LEU A 1 101 ? -11.713 2.096 6.977 1.00 97.56 101 LEU A C 1
ATOM 796 O O . LEU A 1 101 ? -11.750 0.865 7.089 1.00 97.56 101 LEU A O 1
ATOM 800 N N . SER A 1 102 ? -12.451 2.743 6.075 1.00 97.56 102 SER A N 1
ATOM 801 C CA . SER A 1 102 ? -13.359 2.059 5.149 1.00 97.56 102 SER A CA 1
ATOM 802 C C . SER A 1 102 ? -12.588 1.170 4.170 1.00 97.56 102 SER A C 1
ATOM 804 O O . SER A 1 102 ? -12.922 -0.008 3.995 1.00 97.56 102 SER A O 1
ATOM 806 N N . ASN A 1 103 ? -11.510 1.698 3.594 1.00 98.25 103 ASN A N 1
ATOM 807 C CA . ASN A 1 103 ? -10.642 1.012 2.644 1.00 98.25 103 ASN A CA 1
ATOM 808 C C . ASN A 1 103 ? -9.822 -0.097 3.316 1.00 98.25 103 ASN A C 1
ATOM 810 O O . ASN A 1 103 ? -9.690 -1.187 2.754 1.00 98.25 103 ASN A O 1
ATOM 814 N N . ALA A 1 104 ? -9.367 0.103 4.556 1.00 97.75 104 ALA A N 1
ATOM 815 C CA . ALA A 1 104 ? -8.708 -0.930 5.350 1.00 97.75 104 ALA A CA 1
ATOM 816 C C . ALA A 1 104 ? -9.631 -2.137 5.570 1.00 97.75 104 ALA A C 1
ATOM 818 O O . ALA A 1 104 ? -9.212 -3.280 5.383 1.00 97.75 104 ALA A O 1
ATOM 819 N N . LYS A 1 105 ? -10.921 -1.905 5.859 1.00 97.44 105 LYS A N 1
ATOM 820 C CA . LYS A 1 105 ? -11.928 -2.978 5.957 1.00 97.44 105 LYS A CA 1
ATOM 821 C C . LYS A 1 105 ? -12.149 -3.687 4.614 1.00 97.44 105 LYS A C 1
ATOM 823 O O . LYS A 1 105 ? -12.339 -4.904 4.595 1.00 97.44 105 LYS A O 1
ATOM 828 N N . VAL A 1 106 ? -12.139 -2.964 3.487 1.00 98.00 106 VAL A N 1
ATOM 829 C CA . VAL A 1 106 ? -12.224 -3.570 2.140 1.00 98.00 106 VAL A CA 1
ATOM 830 C C . VAL A 1 106 ? -11.032 -4.487 1.885 1.00 98.00 106 VAL A C 1
ATOM 832 O O . VAL A 1 106 ? -11.237 -5.635 1.487 1.00 98.00 106 VAL A O 1
ATOM 835 N N . PHE A 1 107 ? -9.819 -4.010 2.153 1.00 98.12 107 PHE A N 1
ATOM 836 C CA . PHE A 1 107 ? -8.591 -4.772 1.954 1.00 98.12 107 PHE A CA 1
ATOM 837 C C . PHE A 1 107 ? -8.532 -6.002 2.864 1.00 98.12 107 PHE A C 1
ATOM 839 O O . PHE A 1 107 ? -8.294 -7.106 2.380 1.00 98.12 107 PHE A O 1
ATOM 846 N N . HIS A 1 108 ? -8.847 -5.848 4.153 1.00 97.31 108 HIS A N 1
ATOM 847 C CA . HIS A 1 108 ? -8.862 -6.960 5.102 1.00 97.31 108 HIS A CA 1
ATOM 848 C C . HIS A 1 108 ? -9.825 -8.072 4.677 1.00 97.31 108 HIS A C 1
ATOM 850 O O . HIS A 1 108 ? -9.456 -9.242 4.685 1.00 97.31 108 HIS A O 1
ATOM 856 N N . ARG A 1 109 ? -11.029 -7.733 4.194 1.00 96.81 109 ARG A N 1
ATOM 857 C CA . ARG A 1 109 ? -11.967 -8.736 3.653 1.00 96.81 109 ARG A CA 1
ATOM 858 C C . ARG A 1 109 ? -11.440 -9.475 2.422 1.00 96.81 109 ARG A C 1
ATOM 860 O O . ARG A 1 109 ? -11.897 -10.579 2.150 1.00 96.81 109 ARG A O 1
ATOM 867 N N . ARG A 1 110 ? -10.556 -8.855 1.639 1.00 96.88 110 ARG A N 1
ATOM 868 C CA . ARG A 1 110 ? -10.025 -9.422 0.390 1.00 96.88 110 ARG A CA 1
ATOM 869 C C . ARG A 1 110 ? -8.773 -10.263 0.618 1.00 96.88 110 ARG A C 1
ATOM 871 O O . ARG A 1 110 ? -8.600 -11.256 -0.079 1.00 96.88 110 ARG A O 1
ATOM 878 N N . TRP A 1 111 ? -7.941 -9.881 1.585 1.00 97.06 111 TRP A N 1
ATOM 879 C CA . TRP A 1 111 ? -6.591 -10.430 1.750 1.00 97.06 111 TRP A CA 1
ATOM 880 C C . TRP A 1 111 ? -6.285 -10.964 3.152 1.00 97.06 111 TRP A C 1
ATOM 882 O O . TRP A 1 111 ? -5.196 -11.486 3.367 1.00 97.06 111 TRP A O 1
ATOM 892 N N . GLY A 1 112 ? -7.207 -10.832 4.111 1.00 96.06 112 GLY A N 1
ATOM 893 C CA . GLY A 1 112 ? -7.042 -11.344 5.477 1.00 96.06 112 GLY A CA 1
ATOM 894 C C . GLY A 1 112 ? -5.969 -10.629 6.304 1.00 96.06 112 GLY A C 1
ATOM 895 O O . GLY A 1 112 ? -5.487 -11.184 7.285 1.00 96.06 112 GLY A O 1
ATOM 896 N N . ARG A 1 113 ? -5.560 -9.418 5.904 1.00 95.00 113 ARG A N 1
ATOM 897 C CA . ARG A 1 113 ? -4.556 -8.598 6.601 1.00 95.00 113 ARG A CA 1
ATOM 898 C C . ARG A 1 113 ? -4.917 -7.116 6.529 1.00 95.00 113 ARG A C 1
ATOM 900 O O . ARG A 1 113 ? -5.681 -6.715 5.656 1.00 95.00 113 ARG A O 1
ATOM 907 N N . TRP A 1 114 ? -4.370 -6.303 7.425 1.00 96.25 114 TRP A N 1
ATOM 908 C CA . TRP A 1 114 ? -4.610 -4.858 7.440 1.00 96.25 114 TRP A CA 1
ATOM 909 C C . TRP A 1 114 ? -3.581 -4.119 6.576 1.00 96.25 114 TRP A C 1
ATOM 911 O O . TRP A 1 114 ? -2.385 -4.329 6.780 1.00 96.25 114 TRP A O 1
ATOM 921 N N . PRO A 1 115 ? -4.005 -3.268 5.622 1.00 96.00 115 PRO A N 1
ATOM 922 C CA . PRO A 1 115 ? -3.094 -2.364 4.930 1.00 96.00 115 PRO A CA 1
ATOM 923 C C . PRO A 1 115 ? -2.812 -1.145 5.820 1.00 96.00 115 PRO A C 1
ATOM 925 O O . PRO A 1 115 ? -3.550 -0.893 6.772 1.00 96.00 115 PRO A O 1
ATOM 928 N N . MET A 1 116 ? -1.801 -0.343 5.468 1.00 94.12 116 MET A N 1
ATOM 929 C CA . MET A 1 116 ? -1.556 0.966 6.102 1.00 94.12 116 MET A CA 1
ATOM 930 C C . MET A 1 116 ? -1.444 0.891 7.638 1.00 94.12 116 MET A C 1
ATOM 932 O O . MET A 1 116 ? -1.887 1.799 8.339 1.00 94.12 116 MET A O 1
ATOM 936 N N . LEU A 1 117 ? -0.877 -0.200 8.171 1.00 94.12 117 LEU A N 1
ATOM 937 C CA . LEU A 1 117 ? -0.880 -0.477 9.610 1.00 94.12 117 LEU A CA 1
ATOM 938 C C . LEU A 1 117 ? -0.260 0.666 10.428 1.00 94.12 117 LEU A C 1
ATOM 940 O O . LEU A 1 117 ? -0.840 1.048 11.434 1.00 94.12 117 LEU A O 1
ATOM 944 N N . GLY A 1 118 ? 0.818 1.288 9.936 1.00 93.81 118 GLY A N 1
ATOM 945 C CA . GLY A 1 118 ? 1.426 2.451 10.592 1.00 93.81 118 GLY A CA 1
ATOM 946 C C . GLY A 1 118 ? 0.462 3.633 10.769 1.00 93.81 118 GLY A C 1
ATOM 947 O O . GLY A 1 118 ? 0.452 4.257 11.822 1.00 93.81 118 GLY A O 1
ATOM 948 N N . TRP A 1 119 ? -0.415 3.911 9.796 1.00 95.75 119 TRP A N 1
ATOM 949 C CA . TRP A 1 119 ? -1.452 4.938 9.962 1.00 95.75 119 TRP A CA 1
ATOM 950 C C . TRP A 1 119 ? -2.551 4.500 10.928 1.00 95.75 119 TRP A C 1
ATOM 952 O O . TRP A 1 119 ? -2.981 5.305 11.748 1.00 95.75 119 TRP A O 1
ATOM 962 N N . LEU A 1 120 ? -2.991 3.237 10.871 1.00 97.00 120 LEU A N 1
ATOM 963 C CA . LEU A 1 120 ? -3.997 2.707 11.801 1.00 97.00 120 LEU A CA 1
ATOM 964 C C . LEU A 1 120 ? -3.505 2.774 13.256 1.00 97.00 120 LEU A C 1
ATOM 966 O O . LEU A 1 120 ? -4.245 3.204 14.139 1.00 97.00 120 LEU A O 1
ATOM 970 N N . GLU A 1 121 ? -2.244 2.413 13.487 1.00 96.50 121 GLU A N 1
ATOM 971 C CA . GLU A 1 121 ? -1.579 2.496 14.786 1.00 96.50 121 GLU A CA 1
ATOM 972 C C . GLU A 1 121 ? -1.376 3.949 15.232 1.00 96.50 121 GLU A C 1
ATOM 974 O O . GLU A 1 121 ? -1.700 4.271 16.374 1.00 96.50 121 GLU A O 1
ATOM 979 N N . SER A 1 122 ? -0.933 4.853 14.347 1.00 96.44 122 SER A N 1
ATOM 980 C CA . SER A 1 122 ? -0.799 6.281 14.677 1.00 96.44 122 SER A CA 1
ATOM 981 C C . SER A 1 122 ? -2.144 6.926 15.017 1.00 96.44 122 SER A C 1
ATOM 983 O O . SER A 1 122 ? -2.243 7.652 16.004 1.00 96.44 122 SER A O 1
ATOM 985 N N . PHE A 1 123 ? -3.216 6.622 14.276 1.00 96.69 123 PHE A N 1
ATOM 986 C CA . PHE A 1 123 ? -4.557 7.095 14.627 1.00 96.69 123 PHE A CA 1
ATOM 987 C C . PHE A 1 123 ? -5.008 6.583 15.997 1.00 96.69 123 PHE A C 1
ATOM 989 O O . PHE A 1 123 ? -5.693 7.304 16.724 1.00 96.69 123 PHE A O 1
ATOM 996 N N . ALA A 1 124 ? -4.633 5.356 16.361 1.00 96.62 124 ALA A N 1
ATOM 997 C CA . ALA A 1 124 ? -4.965 4.788 17.659 1.00 96.62 124 ALA A CA 1
ATOM 998 C C . ALA A 1 124 ? -4.163 5.436 18.790 1.00 96.62 124 ALA A C 1
ATOM 1000 O O . ALA A 1 124 ? -4.734 5.800 19.816 1.00 96.62 124 ALA A O 1
ATOM 1001 N N . ALA A 1 125 ? -2.864 5.655 18.575 1.00 96.06 125 ALA A N 1
ATOM 1002 C CA . ALA A 1 125 ? -1.992 6.357 19.511 1.00 96.06 125 ALA A CA 1
ATOM 1003 C C . ALA A 1 125 ? -2.462 7.799 19.772 1.00 96.06 125 ALA A C 1
ATOM 1005 O O . ALA A 1 125 ? -2.353 8.291 20.893 1.00 96.06 125 ALA A O 1
ATOM 1006 N N . SER A 1 126 ? -3.039 8.454 18.762 1.00 94.31 126 SER A N 1
ATOM 1007 C CA . SER A 1 126 ? -3.637 9.789 18.877 1.00 94.31 126 SER A CA 1
ATOM 1008 C C . SER A 1 126 ? -5.094 9.788 19.365 1.00 94.31 126 SER A C 1
ATOM 1010 O O . SER A 1 126 ? -5.706 10.850 19.444 1.00 94.31 126 SER A O 1
ATOM 1012 N N . GLY A 1 127 ? -5.669 8.630 19.710 1.00 95.75 127 GLY A N 1
ATOM 1013 C CA . GLY A 1 127 ? -7.016 8.537 20.283 1.00 95.75 127 GLY A CA 1
ATOM 1014 C C . GLY A 1 127 ? -8.160 8.761 19.289 1.00 95.75 127 GLY A C 1
ATOM 1015 O O . GLY A 1 127 ? -9.271 9.088 19.701 1.00 95.75 127 GLY A O 1
ATOM 1016 N N . HIS A 1 128 ? -7.923 8.584 17.988 1.00 96.12 128 HIS A N 1
ATOM 1017 C CA . HIS A 1 128 ? -8.958 8.729 16.961 1.00 96.12 128 HIS A CA 1
ATOM 1018 C C . HIS A 1 128 ? -9.660 7.414 16.613 1.00 96.12 128 HIS A C 1
ATOM 1020 O O . HIS A 1 128 ? -10.815 7.422 16.183 1.00 96.12 128 HIS A O 1
ATOM 1026 N N . VAL A 1 129 ? -8.981 6.277 16.778 1.00 97.19 129 VAL A N 1
ATOM 1027 C CA . VAL A 1 129 ? -9.519 4.945 16.464 1.00 97.19 129 VAL A CA 1
ATOM 1028 C C . VAL A 1 129 ? -9.123 3.936 17.537 1.00 97.19 129 VAL A C 1
ATOM 1030 O O . VAL A 1 129 ? -8.177 4.149 18.286 1.00 97.19 129 VAL A O 1
ATOM 1033 N N . ALA A 1 130 ? -9.821 2.808 17.589 1.00 96.94 130 ALA A N 1
ATOM 1034 C CA . ALA A 1 130 ? -9.436 1.657 18.393 1.00 96.94 130 ALA A CA 1
ATOM 1035 C C . ALA A 1 130 ? -9.612 0.362 17.599 1.00 96.94 130 ALA A C 1
ATOM 1037 O O . ALA A 1 130 ? -10.506 0.250 16.753 1.00 96.94 130 ALA A O 1
ATOM 1038 N N . TYR A 1 131 ? -8.757 -0.619 17.887 1.00 96.69 131 TYR A N 1
ATOM 1039 C CA . TYR A 1 131 ? -8.925 -1.979 17.394 1.00 96.69 131 TYR A CA 1
ATOM 1040 C C . TYR A 1 131 ? -9.836 -2.757 18.341 1.00 96.69 131 TYR A C 1
ATOM 1042 O O . TYR A 1 131 ? -9.555 -2.872 19.533 1.00 96.69 131 TYR A O 1
ATOM 1050 N N . ASP A 1 132 ? -10.918 -3.304 17.802 1.00 94.69 132 ASP A N 1
ATOM 1051 C CA . ASP A 1 132 ? -11.795 -4.231 18.499 1.00 94.69 132 ASP A CA 1
ATOM 1052 C C . ASP A 1 132 ? -11.345 -5.674 18.202 1.00 94.69 132 ASP A C 1
ATOM 1054 O O . ASP A 1 132 ? -11.518 -6.147 17.072 1.00 94.69 132 ASP A O 1
ATOM 1058 N N . PRO A 1 133 ? -10.783 -6.399 19.188 1.00 93.06 133 PRO A N 1
ATOM 1059 C CA . PRO A 1 133 ? -10.340 -7.774 18.994 1.00 93.06 133 PRO A CA 1
ATOM 1060 C C . P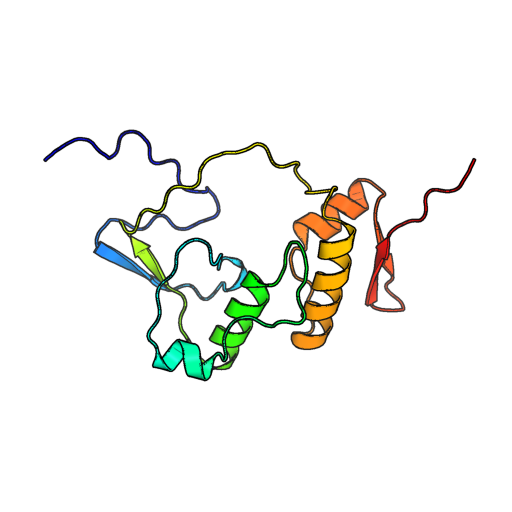RO A 1 133 ? -11.499 -8.763 18.817 1.00 93.06 133 PRO A C 1
ATOM 1062 O O . PRO A 1 133 ? -11.288 -9.813 18.215 1.00 93.06 133 PRO A O 1
ATOM 1065 N N . ALA A 1 134 ? -12.708 -8.453 19.301 1.00 93.62 134 ALA A N 1
ATOM 1066 C CA . ALA A 1 134 ? -13.857 -9.352 19.203 1.00 93.62 134 ALA A CA 1
ATOM 1067 C C . ALA A 1 134 ? -14.414 -9.404 17.777 1.00 93.62 134 ALA A C 1
ATOM 1069 O O . ALA A 1 134 ? -14.765 -10.473 17.281 1.00 93.62 134 ALA A O 1
ATOM 1070 N N . THR A 1 135 ? -14.466 -8.255 17.102 1.00 90.44 135 THR A N 1
ATOM 1071 C CA . THR A 1 135 ? -14.888 -8.173 15.696 1.00 90.44 135 THR A CA 1
ATOM 1072 C C . THR A 1 135 ? -13.721 -8.202 14.716 1.00 90.44 135 THR A C 1
ATOM 1074 O O . THR A 1 135 ? -13.950 -8.290 13.511 1.00 90.44 135 THR A O 1
ATOM 1077 N N . GLN A 1 136 ? -12.484 -8.127 15.221 1.00 92.00 136 GLN A N 1
ATOM 1078 C CA . GLN A 1 136 ? -11.271 -7.910 14.439 1.00 92.00 136 GLN A CA 1
ATOM 1079 C C . GLN A 1 136 ? -11.460 -6.727 13.488 1.00 92.00 136 GLN A C 1
ATOM 1081 O O . GLN A 1 136 ? -11.411 -6.889 12.273 1.00 92.00 136 GLN A O 1
ATOM 1086 N N . THR A 1 137 ? -11.764 -5.540 14.018 1.00 94.06 137 THR A N 1
ATOM 1087 C CA . THR A 1 137 ? -11.935 -4.334 13.194 1.00 94.06 137 THR A CA 1
ATOM 1088 C C . THR A 1 137 ? -11.369 -3.082 13.849 1.00 94.06 137 THR A C 1
ATOM 1090 O O . THR A 1 137 ? -11.416 -2.921 15.062 1.00 94.06 137 THR A O 1
ATOM 1093 N N . TRP A 1 138 ? -10.878 -2.157 13.023 1.00 96.44 138 TRP A N 1
ATOM 1094 C CA . TRP A 1 138 ? -10.568 -0.792 13.441 1.00 96.44 138 TRP A CA 1
ATOM 1095 C C . TRP A 1 138 ? -11.816 0.089 13.348 1.00 96.44 138 TRP A C 1
ATOM 1097 O O . TRP A 1 138 ? -12.486 0.118 12.308 1.00 96.44 138 TRP A O 1
ATOM 1107 N N . ASN A 1 139 ? -12.128 0.808 14.425 1.00 95.88 139 ASN A N 1
ATOM 1108 C CA . ASN A 1 139 ? -13.312 1.656 14.532 1.00 95.88 139 ASN A CA 1
ATOM 1109 C C . ASN A 1 139 ? -12.937 3.046 15.039 1.00 95.88 139 ASN A C 1
ATOM 1111 O O . ASN A 1 139 ? -12.101 3.176 15.929 1.00 95.88 139 ASN A O 1
ATOM 1115 N N . ALA A 1 140 ? -13.565 4.077 14.473 1.00 95.00 140 ALA A N 1
ATOM 1116 C CA . ALA A 1 140 ? -13.412 5.439 14.961 1.00 95.00 140 ALA A CA 1
ATOM 1117 C C . ALA A 1 140 ? -13.966 5.559 16.385 1.00 95.00 140 ALA A C 1
ATOM 1119 O O . ALA A 1 140 ? -15.013 4.986 16.701 1.00 95.00 140 ALA A O 1
ATOM 1120 N N . LEU A 1 141 ? -13.272 6.317 17.227 1.00 93.25 141 LEU A N 1
ATOM 1121 C CA . LEU A 1 141 ? -13.768 6.694 18.541 1.00 93.25 141 LEU A CA 1
ATOM 1122 C C . LEU A 1 141 ? -14.702 7.893 18.373 1.00 93.25 141 LEU A C 1
ATOM 1124 O O . LEU A 1 141 ? -14.357 8.888 17.737 1.00 93.25 141 LEU A O 1
ATOM 1128 N N . VAL A 1 142 ? -15.915 7.788 18.912 1.00 79.69 142 VAL A N 1
ATOM 1129 C CA . VAL A 1 142 ? -16.842 8.921 18.941 1.00 79.69 142 VAL A CA 1
ATOM 1130 C C . VAL A 1 142 ? -16.322 9.892 19.994 1.00 79.69 142 VAL A C 1
ATOM 1132 O O . VAL A 1 142 ? -16.074 9.482 21.127 1.00 79.69 142 VAL A O 1
ATOM 1135 N N . ALA A 1 143 ? -16.153 11.167 19.641 1.00 61.97 143 ALA A N 1
ATOM 1136 C CA . ALA A 1 143 ? -15.886 12.188 20.643 1.00 61.97 143 ALA A CA 1
ATOM 1137 C C . ALA A 1 143 ? -17.063 12.203 21.627 1.00 61.97 143 ALA A C 1
ATOM 1139 O O . ALA A 1 143 ? -18.199 12.470 21.231 1.00 61.97 143 ALA A O 1
ATOM 1140 N N . SER A 1 144 ? -16.806 11.876 22.893 1.00 49.22 144 SER A N 1
ATOM 1141 C CA . SER A 1 144 ? -17.789 12.053 23.956 1.00 49.22 144 SER A CA 1
ATOM 1142 C C . SER A 1 144 ? -18.197 13.524 23.962 1.00 49.22 144 SER A C 1
ATOM 1144 O O . SER A 1 144 ? -17.355 14.388 24.204 1.00 49.22 144 SER A O 1
ATOM 1146 N N . ALA A 1 145 ? -19.460 13.816 23.651 1.00 47.12 145 ALA A N 1
ATOM 1147 C CA . ALA A 1 145 ? -20.012 15.143 23.874 1.00 47.12 145 ALA A CA 1
ATOM 1148 C C . ALA A 1 145 ? -19.940 15.414 25.384 1.00 47.12 145 ALA A C 1
ATOM 1150 O O . ALA A 1 145 ? -20.591 14.715 26.164 1.00 47.12 145 ALA A O 1
ATOM 1151 N N . GLY A 1 146 ? -19.059 16.335 25.774 1.00 38.88 146 GLY A N 1
ATOM 1152 C CA . GLY A 1 146 ? -19.021 16.901 27.121 1.00 38.88 146 GLY A CA 1
ATOM 1153 C C . GLY A 1 146 ? -20.150 17.892 27.341 1.00 38.88 146 GLY A C 1
ATOM 1154 O O . GLY A 1 146 ? -20.658 18.440 26.334 1.00 38.88 146 GLY A O 1
#

Radius of gyration: 18.03 Å; chains: 1; bounding box: 47×34×49 Å

Sequence (146 aa):
MGSSYRHRDPHPARPDPPAGTHVDSSDFDLFWSLSFALTADTWRRIGGFCTRYRGYGGEDTDFAYKAAAIGARLRWAGGADAYHQHHPVPDPPIEHLTDILSNAKVFHRRWGRWPMLGWLESFAASGHVAYDPATQTWNALVASAG

Foldseek 3Di:
DDDPVPDDDDDPVDDQDAAPDKDWDPPLLPFDVPDDDDDPVLCVQLVHWDPQQDDDDDRRSSSSVSSVVVPHIDMDHHPPDDDDDDDDADVVNVVCVVSQQSNQVVVCVVPVDGRPVVSLVVCVVVQQWDQDPVVRGIDGDDPPDD

pLDDT: mean 90.57, std 12.5, range [38.88, 98.44]